Protein AF-A0A7S1LXS3-F1 (afdb_monomer_lite)

Organism: Alexandrium catenella (NCBI:txid2925)

Radius of gyration: 29.18 Å; chains: 1; bounding box: 90×49×64 Å

Structure (mmCIF, N/CA/C/O backbone):
data_AF-A0A7S1LXS3-F1
#
_entry.id   AF-A0A7S1LXS3-F1
#
loop_
_atom_site.group_PDB
_atom_site.id
_atom_site.type_symbol
_atom_site.label_atom_id
_atom_site.label_alt_id
_atom_site.label_comp_id
_atom_site.label_asym_id
_atom_site.label_entity_id
_atom_site.label_seq_id
_atom_site.pdbx_PDB_ins_code
_atom_site.Cartn_x
_atom_site.Cartn_y
_atom_site.Cartn_z
_atom_site.occupancy
_atom_site.B_iso_or_equiv
_atom_site.auth_seq_id
_atom_site.auth_comp_id
_atom_site.auth_asym_id
_atom_site.auth_atom_id
_atom_site.pdbx_PDB_model_num
ATOM 1 N N . ALA A 1 1 ? 65.702 31.625 -36.432 1.00 46.66 1 ALA A N 1
ATOM 2 C CA . ALA A 1 1 ? 65.050 30.668 -35.519 1.00 46.66 1 ALA A CA 1
ATOM 3 C C . ALA A 1 1 ? 63.544 30.899 -35.584 1.00 46.66 1 ALA A C 1
ATOM 5 O O . ALA A 1 1 ? 63.055 31.851 -34.993 1.00 46.66 1 ALA A O 1
ATOM 6 N N . GLN A 1 2 ? 62.835 30.126 -36.407 1.00 44.94 2 GLN A N 1
ATOM 7 C CA . GLN A 1 2 ? 61.384 30.228 -36.585 1.00 44.94 2 GLN A CA 1
ATOM 8 C C . GLN A 1 2 ? 60.759 28.997 -35.925 1.00 44.94 2 GLN A C 1
ATOM 10 O O . GLN A 1 2 ? 61.077 27.874 -36.306 1.00 44.94 2 GLN A O 1
ATOM 15 N N . ALA A 1 3 ? 59.942 29.205 -34.894 1.00 46.69 3 ALA A N 1
ATOM 16 C CA . ALA A 1 3 ? 59.250 28.138 -34.185 1.00 46.69 3 ALA A CA 1
ATOM 17 C C . ALA A 1 3 ? 57.925 27.834 -34.900 1.00 46.69 3 ALA A C 1
ATOM 19 O O . ALA A 1 3 ? 56.972 28.610 -34.821 1.00 46.69 3 ALA A O 1
ATOM 20 N N . THR A 1 4 ? 57.867 26.712 -35.615 1.00 53.91 4 THR A N 1
ATOM 21 C CA . THR A 1 4 ? 56.625 26.144 -36.140 1.00 53.91 4 THR A CA 1
ATOM 22 C C . THR A 1 4 ? 55.892 25.434 -35.003 1.00 53.91 4 THR A C 1
A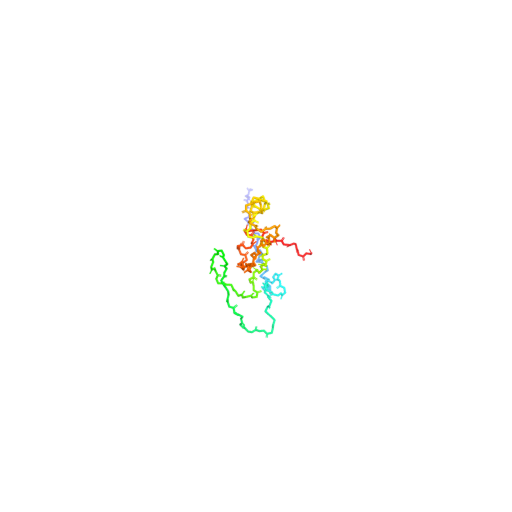TOM 24 O O . THR A 1 4 ? 56.245 24.338 -34.576 1.00 53.91 4 THR A O 1
ATOM 27 N N . TRP A 1 5 ? 54.855 26.076 -34.478 1.00 47.31 5 TRP A N 1
ATOM 28 C CA . TRP A 1 5 ? 53.879 25.448 -33.595 1.00 47.31 5 TRP A CA 1
ATOM 29 C C . TRP A 1 5 ? 53.006 24.520 -34.446 1.00 47.31 5 TRP A C 1
ATOM 31 O O . TRP A 1 5 ? 51.993 24.920 -35.014 1.00 47.31 5 TRP A O 1
ATOM 41 N N . ALA A 1 6 ? 53.422 23.263 -34.592 1.00 51.53 6 ALA A N 1
ATOM 42 C CA . ALA A 1 6 ? 52.544 22.235 -35.129 1.00 51.53 6 ALA A CA 1
ATOM 43 C C . ALA A 1 6 ? 51.344 22.103 -34.178 1.00 51.53 6 ALA A C 1
ATOM 45 O O . ALA A 1 6 ? 51.501 21.726 -33.016 1.00 51.53 6 ALA A O 1
ATOM 46 N N . ARG A 1 7 ? 50.150 22.471 -34.658 1.00 51.09 7 ARG A N 1
ATOM 47 C CA . ARG A 1 7 ? 48.884 22.183 -33.979 1.00 51.09 7 ARG A CA 1
ATOM 48 C C . ARG A 1 7 ? 48.810 20.673 -33.763 1.00 51.09 7 ARG A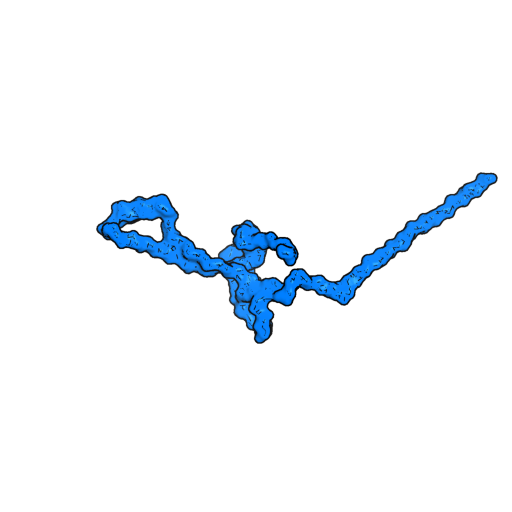 C 1
ATOM 50 O O . ARG A 1 7 ? 48.664 19.926 -34.722 1.00 51.09 7 ARG A O 1
ATOM 57 N N . ALA A 1 8 ? 48.951 20.240 -32.516 1.00 55.12 8 ALA A N 1
ATOM 58 C CA . ALA A 1 8 ? 48.637 18.877 -32.132 1.00 55.12 8 ALA A CA 1
ATOM 59 C C . ALA A 1 8 ? 47.120 18.698 -32.267 1.00 55.12 8 ALA A C 1
ATOM 61 O O . ALA A 1 8 ? 46.352 19.319 -31.529 1.00 55.12 8 ALA A O 1
ATOM 62 N N . ASP A 1 9 ? 46.697 17.898 -33.242 1.00 56.22 9 ASP A N 1
ATOM 63 C CA . ASP A 1 9 ? 45.311 17.456 -33.350 1.00 56.22 9 ASP A CA 1
ATOM 64 C C . ASP A 1 9 ? 44.916 16.713 -32.057 1.00 56.22 9 ASP A C 1
ATOM 66 O O . ASP A 1 9 ? 45.672 15.849 -31.594 1.00 56.22 9 ASP A O 1
ATOM 70 N N . PRO A 1 10 ? 43.760 17.021 -31.436 1.00 59.47 10 PRO A N 1
ATOM 71 C CA . PRO A 1 10 ? 43.288 16.271 -30.282 1.00 59.47 10 PRO A CA 1
ATOM 72 C C . PRO A 1 10 ? 43.022 14.810 -30.684 1.00 59.47 10 PRO A C 1
ATOM 74 O O . PRO A 1 10 ? 42.565 14.549 -31.803 1.00 59.47 10 PRO A O 1
ATOM 77 N N . PRO A 1 11 ? 43.290 13.834 -29.797 1.00 54.88 11 PRO A N 1
ATOM 78 C CA . PRO A 1 11 ? 43.037 12.434 -30.099 1.00 54.88 11 PRO A CA 1
ATOM 79 C C . PRO A 1 11 ? 41.555 12.251 -30.423 1.00 54.88 11 PRO A C 1
ATOM 81 O O . PRO A 1 11 ? 40.690 12.618 -29.629 1.00 54.88 11 PRO A O 1
ATOM 84 N N . ARG A 1 12 ? 41.291 11.692 -31.613 1.00 54.06 12 ARG A N 1
ATOM 85 C CA . ARG A 1 12 ? 39.965 11.281 -32.087 1.00 54.06 12 ARG A CA 1
ATOM 86 C C . ARG A 1 12 ? 39.179 10.650 -30.942 1.00 54.06 12 ARG A C 1
ATOM 88 O O . ARG A 1 12 ? 39.584 9.614 -30.411 1.00 54.06 12 ARG A O 1
ATOM 95 N N . GLU A 1 13 ? 38.062 11.285 -30.597 1.00 54.50 13 GLU A N 1
ATOM 96 C CA . GLU A 1 13 ? 37.052 10.752 -29.694 1.00 54.50 13 GLU A CA 1
ATOM 97 C C . GLU A 1 13 ? 36.747 9.307 -30.092 1.00 54.50 13 GLU A C 1
ATOM 99 O O . GLU A 1 13 ? 36.323 9.019 -31.214 1.00 54.50 13 GLU A O 1
ATOM 104 N N . GLN A 1 14 ? 37.026 8.379 -29.182 1.00 53.19 14 GLN A N 1
ATOM 105 C CA . GLN A 1 14 ? 36.640 6.994 -29.374 1.00 53.19 14 GLN A CA 1
ATOM 106 C C . GLN A 1 14 ? 35.107 6.939 -29.406 1.00 53.19 14 GLN A C 1
ATOM 108 O O . GLN A 1 14 ? 34.475 7.412 -28.457 1.00 53.19 14 GLN A O 1
ATOM 113 N N . PRO A 1 15 ? 34.476 6.361 -30.443 1.00 59.12 15 PRO A N 1
ATOM 114 C CA . PRO A 1 15 ? 33.055 6.086 -30.375 1.00 59.12 15 PRO A CA 1
ATOM 115 C C . PRO A 1 15 ? 32.853 5.077 -29.245 1.00 59.12 15 PRO A C 1
ATOM 117 O O . PRO A 1 15 ? 33.380 3.963 -29.294 1.00 59.12 15 PRO A O 1
ATOM 120 N N . PHE A 1 16 ? 32.130 5.481 -28.198 1.00 61.53 16 PHE A N 1
ATOM 121 C CA . PHE A 1 16 ? 31.693 4.572 -27.143 1.00 61.53 16 PHE A CA 1
ATOM 122 C C . PHE A 1 16 ? 31.141 3.296 -27.794 1.00 61.53 16 PHE A C 1
ATOM 124 O O . PHE A 1 16 ? 30.298 3.410 -28.692 1.00 61.53 16 PHE A O 1
ATOM 131 N N . PRO A 1 17 ? 31.588 2.092 -27.391 1.00 61.81 17 PRO A N 1
ATOM 132 C CA . PRO A 1 17 ? 31.076 0.866 -27.975 1.00 61.81 17 PRO A CA 1
ATOM 133 C C . PRO A 1 17 ? 29.570 0.823 -27.721 1.00 61.81 17 PRO A C 1
ATOM 135 O O . PRO A 1 17 ? 29.119 0.754 -26.574 1.00 61.81 17 PRO A O 1
ATOM 138 N N . LEU A 1 18 ? 28.788 0.919 -28.798 1.00 62.31 18 LEU A N 1
ATOM 139 C CA . LEU A 1 18 ? 27.345 0.754 -28.733 1.00 62.31 18 LEU A CA 1
ATOM 140 C C . LEU A 1 18 ? 27.083 -0.622 -28.104 1.00 62.31 18 LEU A C 1
ATOM 142 O O . LEU A 1 18 ? 27.623 -1.620 -28.590 1.00 62.31 18 LEU A O 1
ATOM 146 N N . PRO A 1 19 ? 26.310 -0.712 -27.009 1.00 63.09 19 PRO A N 1
ATOM 147 C CA . PRO A 1 19 ? 26.069 -1.987 -26.360 1.00 63.09 19 PRO A CA 1
ATOM 148 C C . PRO A 1 19 ? 25.380 -2.927 -27.354 1.00 63.09 19 PRO A C 1
ATOM 150 O O . PRO A 1 19 ? 24.250 -2.683 -27.769 1.00 63.09 19 PRO A O 1
ATOM 153 N N . ALA A 1 20 ? 26.057 -4.023 -27.707 1.00 64.88 20 ALA A N 1
ATOM 154 C CA . ALA A 1 20 ? 25.593 -5.034 -28.663 1.00 64.88 20 ALA A CA 1
ATOM 155 C C . ALA A 1 20 ? 24.306 -5.774 -28.226 1.00 64.88 20 ALA A C 1
ATOM 157 O O . ALA A 1 20 ? 23.778 -6.603 -28.962 1.00 64.88 20 ALA A O 1
ATOM 158 N N . ALA A 1 21 ? 23.781 -5.484 -27.031 1.00 73.12 21 ALA A N 1
ATOM 159 C CA . ALA A 1 21 ? 22.549 -6.049 -26.502 1.00 73.12 21 ALA A CA 1
ATOM 160 C C . ALA A 1 21 ? 21.800 -5.023 -25.638 1.00 73.12 21 ALA A C 1
ATOM 162 O O . ALA A 1 21 ? 22.383 -4.372 -24.769 1.00 73.12 21 ALA A O 1
ATOM 163 N N . MET A 1 22 ? 20.482 -4.910 -25.836 1.00 84.38 22 MET A N 1
ATOM 164 C CA . MET A 1 22 ? 19.632 -4.050 -25.008 1.00 84.38 22 MET A CA 1
ATOM 165 C C . MET A 1 22 ? 19.673 -4.486 -23.531 1.00 84.38 22 MET A C 1
ATOM 167 O O . MET A 1 22 ? 19.451 -5.665 -23.230 1.00 84.38 22 MET A O 1
ATOM 171 N N . PRO A 1 23 ? 19.897 -3.561 -22.578 1.00 86.31 23 PRO A N 1
ATOM 172 C CA . PRO A 1 23 ? 20.051 -3.919 -21.176 1.00 86.31 23 PRO A CA 1
ATOM 173 C C . PRO A 1 23 ? 18.718 -4.366 -20.559 1.00 86.31 23 PRO A C 1
ATOM 175 O O . PRO A 1 23 ? 17.773 -3.587 -20.427 1.00 86.31 23 PRO A O 1
ATOM 178 N N . SER A 1 24 ? 18.654 -5.616 -20.092 1.00 89.69 24 SER A N 1
ATOM 179 C CA . SER A 1 24 ? 17.548 -6.106 -19.262 1.00 89.69 24 SER A CA 1
ATOM 180 C C . SER A 1 24 ? 17.932 -6.101 -17.785 1.00 89.69 24 SER A C 1
ATOM 182 O O . SER A 1 24 ? 18.802 -6.846 -17.338 1.00 89.69 24 SER A O 1
ATOM 184 N N . LYS A 1 25 ? 17.244 -5.276 -16.985 1.00 88.69 25 LYS A N 1
ATOM 185 C CA . LYS A 1 25 ? 17.489 -5.196 -15.535 1.00 88.69 25 LYS A CA 1
ATOM 186 C C . LYS A 1 25 ? 16.995 -6.432 -14.772 1.00 88.69 25 LYS A C 1
ATOM 188 O O . LYS A 1 25 ? 17.539 -6.759 -13.721 1.00 88.69 25 LYS A O 1
ATOM 193 N N . ARG A 1 26 ? 15.906 -7.068 -15.219 1.00 89.75 26 ARG A N 1
ATOM 194 C CA . ARG A 1 26 ? 15.228 -8.160 -14.495 1.00 89.75 26 ARG A CA 1
ATOM 195 C C . ARG A 1 26 ? 14.845 -9.264 -15.469 1.00 89.75 26 ARG A C 1
ATOM 197 O O . ARG A 1 26 ? 14.107 -8.989 -16.407 1.00 89.75 26 ARG A O 1
ATOM 204 N N . ARG A 1 27 ? 15.206 -10.516 -15.165 1.00 91.25 27 ARG A N 1
ATOM 205 C CA . ARG A 1 27 ? 14.847 -11.704 -15.970 1.00 91.25 27 ARG A CA 1
ATOM 206 C C . ARG A 1 27 ? 13.341 -11.819 -16.266 1.00 91.25 27 ARG A C 1
ATOM 208 O O . ARG A 1 27 ? 12.965 -12.289 -17.328 1.00 91.25 27 ARG A O 1
ATOM 215 N N . ASN A 1 28 ? 12.476 -11.372 -15.349 1.00 90.44 28 ASN A N 1
ATOM 216 C CA . ASN A 1 28 ? 11.014 -11.398 -15.508 1.00 90.44 28 ASN A CA 1
ATOM 217 C C . ASN A 1 28 ? 10.404 -10.090 -16.060 1.00 90.44 28 ASN A C 1
ATOM 219 O O . ASN A 1 28 ? 9.190 -9.893 -15.981 1.00 90.44 28 ASN A O 1
ATOM 223 N N . ASN A 1 29 ? 11.219 -9.140 -16.530 1.00 90.00 29 ASN A N 1
ATOM 224 C CA . ASN A 1 29 ? 10.792 -7.808 -16.988 1.00 90.00 29 ASN A CA 1
ATOM 225 C C . ASN A 1 29 ? 9.954 -7.017 -15.954 1.00 90.00 29 ASN A C 1
ATOM 227 O O . ASN A 1 29 ? 9.251 -6.064 -16.291 1.00 90.00 29 ASN A O 1
ATOM 231 N N . GLY A 1 30 ? 10.010 -7.403 -14.672 1.00 91.50 30 GLY A N 1
ATOM 232 C CA . GLY A 1 30 ? 9.253 -6.781 -13.588 1.00 91.50 30 GLY A CA 1
ATOM 233 C C . GLY A 1 30 ? 7.760 -7.124 -13.543 1.00 91.50 30 GLY A C 1
ATOM 234 O O . GLY A 1 30 ? 7.005 -6.344 -12.963 1.00 91.50 30 GLY A O 1
ATOM 235 N N . ARG A 1 31 ? 7.326 -8.246 -14.134 1.00 93.19 31 ARG A N 1
ATOM 236 C CA . ARG A 1 31 ? 5.934 -8.732 -14.076 1.00 93.19 31 ARG A CA 1
ATOM 237 C C . ARG A 1 31 ? 5.860 -10.261 -14.002 1.00 93.19 31 ARG A C 1
ATOM 239 O O . ARG A 1 31 ? 6.765 -10.941 -14.470 1.00 93.19 31 ARG A O 1
ATOM 246 N N . SER A 1 32 ? 4.766 -10.804 -13.474 1.00 91.62 32 SER A N 1
ATOM 247 C CA . SER A 1 32 ? 4.524 -12.256 -13.368 1.00 91.62 32 SER A CA 1
ATOM 248 C C . SER A 1 32 ? 3.775 -12.841 -14.577 1.00 91.62 32 SER A C 1
ATOM 250 O O . SER A 1 32 ? 2.811 -13.586 -14.414 1.00 91.62 32 SER A O 1
ATOM 252 N N . LYS A 1 33 ? 4.180 -12.471 -15.796 1.00 90.75 33 LYS A N 1
ATOM 253 C CA . LYS A 1 33 ? 3.521 -12.913 -17.034 1.00 90.75 33 LYS A CA 1
ATOM 254 C C . LYS A 1 33 ? 4.325 -14.050 -17.668 1.00 90.75 33 LYS A C 1
ATOM 256 O O . LYS A 1 33 ? 5.229 -13.789 -18.458 1.00 90.75 33 LYS A O 1
ATOM 261 N N . HIS A 1 34 ? 3.997 -15.285 -17.306 1.00 89.31 34 HIS A N 1
ATOM 262 C CA . HIS A 1 34 ? 4.599 -16.502 -17.861 1.00 89.31 34 HIS A CA 1
ATOM 263 C C . HIS A 1 34 ? 3.550 -17.261 -18.684 1.00 89.31 34 HIS A C 1
ATOM 265 O O . HIS A 1 34 ? 2.425 -17.417 -18.214 1.00 89.31 34 HIS A O 1
ATOM 271 N N . GLY A 1 35 ? 3.890 -17.669 -19.916 1.00 89.25 35 GLY A N 1
ATOM 272 C CA . GLY A 1 35 ? 3.018 -18.483 -20.783 1.00 89.25 35 GLY A CA 1
ATOM 273 C C . GLY A 1 35 ? 1.673 -17.849 -21.169 1.00 89.25 35 GLY A C 1
ATOM 274 O O . GLY A 1 35 ? 0.724 -18.564 -21.459 1.00 89.25 35 GLY A O 1
ATOM 275 N N . ARG A 1 36 ? 1.544 -16.514 -21.115 1.00 90.38 36 ARG A N 1
ATOM 276 C CA . ARG A 1 36 ? 0.284 -15.788 -21.378 1.00 90.38 36 ARG A CA 1
ATOM 277 C C . ARG A 1 36 ? 0.519 -14.598 -22.297 1.00 90.38 36 ARG A C 1
ATOM 279 O O . ARG A 1 36 ? 1.536 -13.924 -22.155 1.00 90.38 36 ARG A O 1
ATOM 286 N N . GLY A 1 37 ? -0.439 -14.296 -23.176 1.00 89.94 37 GLY A N 1
ATOM 287 C CA . GLY A 1 37 ? -0.373 -13.182 -24.135 1.00 89.94 37 GLY A CA 1
ATOM 288 C C . GLY A 1 37 ? -0.882 -11.845 -23.588 1.00 89.94 37 GLY A C 1
ATOM 289 O O . GLY A 1 37 ? -0.189 -10.836 -23.683 1.00 89.94 37 GLY A O 1
ATOM 290 N N . HIS A 1 38 ? -2.037 -11.817 -22.928 1.00 89.50 38 HIS A N 1
ATOM 291 C CA . HIS A 1 38 ? -2.621 -10.606 -22.345 1.00 89.50 38 HIS A CA 1
ATOM 292 C C . HIS A 1 38 ? -3.133 -10.888 -20.932 1.00 89.50 38 HIS A C 1
ATOM 294 O O . HIS A 1 38 ? -3.496 -12.014 -20.602 1.00 89.50 38 HIS A O 1
ATOM 300 N N . THR A 1 39 ? -3.130 -9.867 -20.079 1.00 91.31 39 THR A N 1
ATOM 301 C CA . THR A 1 39 ? -3.604 -9.967 -18.695 1.00 91.31 39 THR A CA 1
ATOM 302 C C . THR A 1 39 ? -4.548 -8.826 -18.408 1.00 91.31 39 THR A C 1
ATOM 304 O O . THR A 1 39 ? -4.252 -7.698 -18.797 1.00 91.31 39 THR A O 1
ATOM 307 N N . ALA A 1 40 ? -5.620 -9.107 -17.667 1.00 92.00 40 ALA A N 1
ATOM 308 C CA . ALA A 1 40 ? -6.586 -8.099 -17.260 1.00 92.00 40 ALA A CA 1
ATOM 309 C C . ALA A 1 40 ? -5.910 -6.850 -16.674 1.00 92.00 40 ALA A C 1
ATOM 311 O O . ALA A 1 40 ? -4.923 -6.916 -15.926 1.00 92.00 40 ALA A O 1
ATOM 312 N N . ILE A 1 41 ? -6.468 -5.709 -17.044 1.00 94.75 41 ILE A N 1
ATOM 313 C CA . ILE A 1 41 ? -6.022 -4.398 -16.611 1.00 94.75 41 ILE A CA 1
ATOM 314 C C . ILE A 1 41 ? -6.721 -4.046 -15.301 1.00 94.75 41 ILE A C 1
ATOM 316 O O . ILE A 1 41 ? -7.877 -4.392 -15.078 1.00 94.75 41 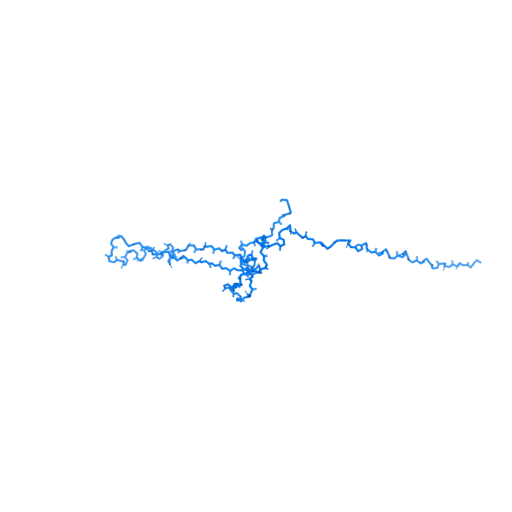ILE A O 1
ATOM 320 N N . LEU A 1 42 ? -6.005 -3.343 -14.434 1.00 94.12 42 LEU A N 1
ATOM 321 C CA . LEU A 1 42 ? -6.509 -2.821 -13.178 1.00 94.12 42 LEU A CA 1
ATOM 322 C C . LEU A 1 42 ? -6.163 -1.334 -13.055 1.00 94.12 42 LEU A C 1
ATOM 324 O O . LEU A 1 42 ? -5.234 -0.838 -13.697 1.00 94.12 42 LEU A O 1
ATOM 328 N N . ARG A 1 43 ? -6.910 -0.616 -12.219 1.00 95.19 43 ARG A N 1
ATOM 329 C CA . ARG A 1 43 ? -6.678 0.798 -11.922 1.00 95.19 43 ARG A CA 1
ATOM 330 C C . ARG A 1 43 ? -6.025 0.944 -10.552 1.00 95.19 43 ARG A C 1
ATOM 332 O O . ARG A 1 43 ? -6.383 0.243 -9.611 1.00 95.19 43 ARG A O 1
ATOM 339 N N . CYS A 1 44 ? -5.023 1.815 -10.466 1.00 95.00 44 CYS A N 1
ATOM 340 C CA . CYS A 1 44 ? -4.372 2.151 -9.199 1.00 95.00 44 CYS A CA 1
ATOM 341 C C . CYS A 1 44 ? -5.370 2.832 -8.252 1.00 95.00 44 CYS A C 1
ATOM 343 O O . CYS A 1 44 ? -6.050 3.761 -8.677 1.00 95.00 44 CYS A O 1
ATOM 345 N N . SER A 1 45 ? -5.395 2.446 -6.975 1.00 93.94 45 SER A N 1
ATOM 346 C CA . SER A 1 45 ? -6.290 3.029 -5.966 1.00 93.94 45 SER A CA 1
ATOM 347 C C . SER A 1 45 ? -6.061 4.528 -5.727 1.00 93.94 45 SER A C 1
ATOM 349 O O . SER A 1 45 ? -7.005 5.227 -5.397 1.00 93.94 45 SER A O 1
ATOM 351 N N . ASN A 1 46 ? -4.832 5.033 -5.913 1.00 92.75 46 ASN A N 1
ATOM 352 C CA . ASN A 1 46 ? -4.505 6.431 -5.591 1.00 92.75 46 ASN A CA 1
ATOM 353 C C . ASN A 1 46 ? -4.519 7.356 -6.810 1.00 92.75 46 ASN A C 1
ATOM 355 O O . ASN A 1 46 ? -4.955 8.491 -6.722 1.00 92.75 46 ASN A O 1
ATOM 359 N N . CYS A 1 47 ? -3.980 6.893 -7.939 1.00 93.75 47 CYS A N 1
ATOM 360 C CA . CYS A 1 47 ? -3.750 7.744 -9.110 1.00 93.75 47 CYS A CA 1
ATOM 361 C C . CYS A 1 47 ? -4.550 7.307 -10.341 1.00 93.75 47 CYS A C 1
ATOM 363 O O . CYS A 1 47 ? -4.216 7.748 -11.436 1.00 93.75 47 CYS A O 1
ATOM 365 N N . SER A 1 48 ? -5.457 6.326 -10.191 1.00 94.25 48 SER A N 1
ATOM 366 C CA . SER A 1 48 ? -6.316 5.734 -11.241 1.00 94.25 48 SER A CA 1
ATOM 367 C C . SER A 1 48 ? -5.613 5.299 -12.542 1.00 94.25 48 SER A C 1
ATOM 369 O O . SER A 1 48 ? -6.248 4.906 -13.524 1.00 94.25 48 SER A O 1
ATOM 371 N N . ARG A 1 49 ? -4.274 5.265 -12.545 1.00 94.44 49 ARG A N 1
ATOM 372 C CA . ARG A 1 49 ? -3.455 4.843 -13.682 1.00 94.44 49 ARG A CA 1
ATOM 373 C C . ARG A 1 49 ? -3.742 3.385 -14.027 1.00 94.44 49 ARG A C 1
ATOM 375 O O . ARG A 1 49 ? -3.803 2.526 -13.145 1.00 94.44 49 ARG A O 1
ATOM 382 N N . THR A 1 50 ? -3.844 3.124 -15.323 1.00 95.00 50 THR A N 1
ATOM 383 C CA . THR A 1 50 ? -3.945 1.797 -15.931 1.00 95.00 50 THR A CA 1
ATOM 384 C C . THR A 1 50 ? -2.677 0.983 -15.672 1.00 95.00 50 THR A C 1
ATOM 386 O O . THR A 1 50 ? -1.584 1.378 -16.081 1.00 95.00 50 THR A O 1
ATOM 389 N N . VAL A 1 51 ? -2.791 -0.158 -14.994 1.00 93.81 51 VAL A N 1
ATOM 390 C CA . VAL A 1 51 ? -1.670 -1.070 -14.721 1.00 93.81 51 VAL A CA 1
ATOM 391 C C . VAL A 1 51 ? -2.128 -2.509 -14.962 1.00 93.81 51 VAL A C 1
ATOM 393 O O . VAL A 1 51 ? -3.204 -2.886 -14.504 1.00 93.81 51 VAL A O 1
ATOM 396 N N . PRO A 1 52 ? -1.339 -3.361 -15.637 1.00 94.88 52 PRO A N 1
ATOM 397 C CA . PRO A 1 52 ? -1.704 -4.765 -15.777 1.00 94.88 52 PRO A CA 1
ATOM 398 C C . PRO A 1 52 ? -1.685 -5.464 -14.413 1.00 94.88 52 PRO A C 1
ATOM 400 O O . PRO A 1 52 ? -0.810 -5.204 -13.576 1.00 94.88 52 PRO A O 1
ATOM 403 N N . LYS A 1 53 ? -2.613 -6.403 -14.207 1.00 93.12 53 LYS A N 1
ATOM 404 C CA . LYS A 1 53 ? -2.770 -7.167 -12.957 1.00 93.12 53 LYS A CA 1
ATOM 405 C C . LYS A 1 53 ? -1.467 -7.807 -12.464 1.00 93.12 53 LYS A C 1
ATOM 407 O O . LYS A 1 53 ? -1.290 -7.925 -11.254 1.00 93.12 53 LYS A O 1
ATOM 412 N N . ASP A 1 54 ? -0.565 -8.186 -13.364 1.00 93.06 54 ASP A N 1
ATOM 413 C CA . ASP A 1 54 ? 0.701 -8.871 -13.051 1.00 93.06 54 ASP A CA 1
ATOM 414 C C . ASP A 1 54 ? 1.853 -7.935 -12.663 1.00 93.06 54 ASP A C 1
ATOM 416 O O . ASP A 1 54 ? 2.875 -8.384 -12.145 1.00 93.06 54 ASP A O 1
ATOM 420 N N . LYS A 1 55 ? 1.719 -6.634 -12.942 1.00 93.38 55 LYS A N 1
ATOM 421 C CA . LYS A 1 55 ? 2.697 -5.602 -12.553 1.00 93.38 55 LYS A CA 1
ATOM 422 C C . LYS A 1 55 ? 2.236 -4.813 -11.329 1.00 93.38 55 LYS A C 1
ATOM 424 O O . LYS A 1 55 ? 3.046 -4.170 -10.666 1.00 93.38 55 LYS A O 1
ATOM 429 N N . ALA A 1 56 ? 0.935 -4.822 -11.058 1.00 95.31 56 ALA A N 1
ATOM 430 C CA . ALA A 1 56 ? 0.349 -4.062 -9.973 1.00 95.31 56 ALA A CA 1
ATOM 431 C C . ALA A 1 56 ? 0.775 -4.612 -8.605 1.00 95.31 56 ALA A C 1
ATOM 433 O O . ALA A 1 56 ? 0.754 -5.822 -8.358 1.00 95.31 56 ALA A O 1
ATOM 434 N N . ILE A 1 57 ? 1.135 -3.708 -7.698 1.00 95.12 57 ILE A N 1
ATOM 435 C CA . ILE A 1 57 ? 1.569 -4.057 -6.347 1.00 95.12 57 ILE A CA 1
ATOM 436 C C . ILE A 1 57 ? 0.318 -4.176 -5.491 1.00 95.12 57 ILE A C 1
ATOM 438 O O . ILE A 1 57 ? -0.342 -3.182 -5.198 1.00 95.12 57 ILE A O 1
ATOM 442 N N . LYS A 1 58 ? -0.022 -5.410 -5.125 1.00 93.44 58 LYS A N 1
ATOM 443 C CA . LYS A 1 58 ? -1.207 -5.725 -4.325 1.00 93.44 58 LYS A CA 1
ATOM 444 C C . LYS A 1 58 ? -0.795 -5.852 -2.863 1.00 93.44 58 LYS A C 1
ATOM 446 O O . LYS A 1 58 ? 0.191 -6.527 -2.545 1.00 93.44 58 LYS A O 1
ATOM 451 N N . ARG A 1 59 ? -1.537 -5.197 -1.978 1.00 94.00 59 ARG A N 1
ATOM 452 C CA . ARG A 1 59 ? -1.396 -5.314 -0.525 1.00 94.00 59 ARG A CA 1
ATOM 453 C C . ARG A 1 59 ? -2.772 -5.536 0.065 1.00 94.00 59 ARG A C 1
ATOM 455 O O . ARG A 1 59 ? -3.683 -4.756 -0.186 1.00 94.00 59 ARG A O 1
ATOM 462 N N . PHE A 1 60 ? -2.912 -6.614 0.820 1.00 94.06 60 PHE A N 1
ATOM 463 C CA . PHE A 1 60 ? -4.112 -6.840 1.601 1.00 94.06 60 PHE A CA 1
ATOM 464 C C . PHE A 1 60 ? -3.928 -6.127 2.934 1.00 94.06 60 PHE A C 1
ATOM 466 O O . PHE A 1 60 ? -2.995 -6.424 3.675 1.00 94.06 60 PHE A O 1
ATOM 473 N N . GLN A 1 61 ? -4.748 -5.115 3.174 1.00 93.06 61 GLN A N 1
ATOM 474 C CA . GLN A 1 61 ? -4.756 -4.362 4.413 1.00 93.06 61 GLN A CA 1
ATOM 475 C C . GLN A 1 61 ? -5.942 -4.849 5.229 1.00 93.06 61 GLN A C 1
ATOM 477 O O . GLN A 1 61 ? -7.090 -4.662 4.831 1.00 93.06 61 GLN A O 1
ATOM 482 N N . VAL A 1 62 ? -5.633 -5.486 6.354 1.00 94.44 62 VAL A N 1
ATOM 483 C CA . VAL A 1 62 ? -6.607 -5.790 7.397 1.00 94.44 62 VAL A CA 1
ATOM 484 C C . VAL A 1 62 ? -6.440 -4.714 8.449 1.00 94.44 62 VAL A C 1
ATOM 486 O O . VAL A 1 62 ? -5.383 -4.618 9.074 1.00 94.44 62 VAL A O 1
ATOM 489 N N . ARG A 1 63 ? -7.446 -3.863 8.596 1.00 93.00 63 ARG A N 1
ATOM 490 C CA . ARG A 1 63 ? -7.463 -2.818 9.619 1.00 93.00 63 ARG A CA 1
ATOM 491 C C . ARG A 1 63 ? -8.708 -2.986 10.458 1.00 93.00 63 ARG A C 1
ATOM 493 O O . ARG A 1 63 ? -9.753 -3.347 9.932 1.00 93.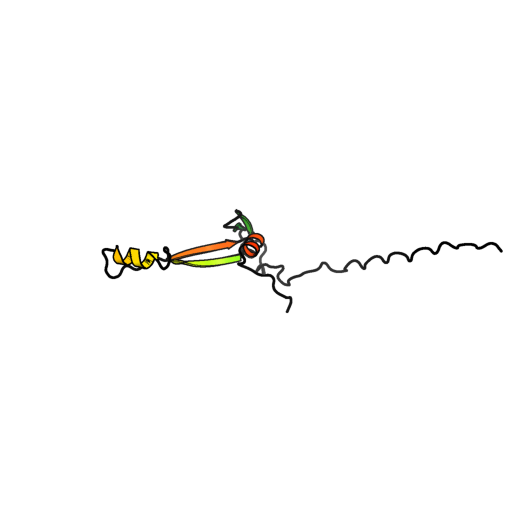00 63 ARG A O 1
ATOM 500 N N . ASN A 1 64 ? -8.606 -2.727 11.753 1.00 91.75 64 ASN A N 1
ATOM 501 C CA . ASN A 1 64 ? -9.815 -2.547 12.545 1.00 91.75 64 ASN A CA 1
ATOM 502 C C . ASN A 1 64 ? -10.541 -1.298 12.029 1.00 91.75 64 ASN A C 1
ATOM 504 O O . ASN A 1 64 ? -9.893 -0.376 11.527 1.00 91.75 64 ASN A O 1
ATOM 508 N N . MET A 1 65 ? -11.871 -1.287 12.116 1.00 91.19 65 MET A N 1
ATOM 509 C CA . MET A 1 65 ? -12.668 -0.124 11.715 1.00 91.19 65 MET A CA 1
ATOM 510 C C . MET A 1 65 ? -12.305 1.131 12.524 1.00 91.19 65 MET A C 1
ATOM 512 O O . MET A 1 65 ? -12.368 2.236 11.999 1.00 91.19 65 MET A O 1
ATOM 516 N N . VAL A 1 66 ? -11.882 0.929 13.773 1.00 92.12 66 VAL A N 1
ATOM 517 C CA . VAL A 1 66 ? -11.570 1.977 14.745 1.00 92.12 66 VAL A CA 1
ATOM 518 C C . VAL A 1 66 ? -10.144 1.789 15.271 1.00 92.12 66 VAL A C 1
ATOM 520 O O . VAL A 1 66 ? -9.645 0.657 15.371 1.00 92.12 66 VAL A O 1
ATOM 523 N N . ASP A 1 67 ? -9.477 2.893 15.594 1.00 91.31 67 ASP A N 1
ATOM 524 C CA . ASP A 1 67 ? -8.169 2.917 16.243 1.00 91.31 67 ASP A CA 1
ATOM 525 C C . ASP A 1 67 ? -8.210 2.294 17.651 1.00 91.31 67 ASP A C 1
ATOM 527 O O . ASP A 1 67 ? -9.264 2.011 18.214 1.00 91.31 67 ASP A O 1
ATOM 531 N N . ALA A 1 68 ? -7.040 2.016 18.222 1.00 89.69 68 ALA A N 1
ATOM 532 C CA . ALA A 1 68 ? -6.962 1.315 19.499 1.00 89.69 68 ALA A CA 1
ATOM 533 C C . ALA A 1 68 ? -7.473 2.144 20.692 1.00 89.69 68 ALA A C 1
ATOM 535 O O . ALA A 1 68 ? -7.968 1.552 21.650 1.00 89.69 68 ALA A O 1
ATOM 536 N N . SER A 1 69 ? -7.378 3.479 20.648 1.00 91.88 69 SER A N 1
ATOM 537 C CA . SER A 1 69 ? -7.889 4.349 21.716 1.00 91.88 69 SER A CA 1
ATOM 538 C C . SER A 1 69 ? -9.408 4.317 21.748 1.00 91.88 69 SER A C 1
ATOM 540 O O . SER A 1 69 ? -9.976 3.909 22.761 1.00 91.88 69 SER A O 1
ATOM 542 N N . SER A 1 70 ? -10.050 4.627 20.622 1.00 92.38 70 SER A N 1
ATOM 543 C CA . SER A 1 70 ? -11.510 4.718 20.555 1.00 92.38 70 SER A CA 1
ATOM 544 C C . SER A 1 70 ? -12.215 3.363 20.659 1.00 92.38 70 SER A C 1
ATOM 546 O O . SER A 1 70 ? -13.413 3.298 20.915 1.00 92.38 70 SER A O 1
ATOM 548 N N . GLN A 1 71 ? -11.489 2.245 20.536 1.00 90.38 71 GLN A N 1
ATOM 549 C CA . GLN A 1 71 ? -12.035 0.924 20.861 1.00 90.38 71 GLN A CA 1
ATOM 550 C C . GLN A 1 71 ? -12.445 0.772 22.332 1.00 90.38 71 GLN A C 1
ATOM 552 O O . GLN A 1 71 ? -13.300 -0.067 22.608 1.00 90.38 71 GLN A O 1
ATOM 557 N N . ARG A 1 72 ? -11.829 1.504 23.271 1.00 88.62 72 ARG A N 1
ATOM 558 C CA . ARG A 1 72 ? -12.230 1.466 24.688 1.00 88.62 72 ARG A CA 1
ATOM 559 C C . ARG A 1 72 ? -13.536 2.223 24.893 1.00 88.62 72 ARG A C 1
ATOM 561 O O . ARG A 1 72 ? -14.496 1.618 25.356 1.00 88.62 72 ARG A O 1
ATOM 568 N N . ASP A 1 73 ? -13.599 3.451 24.387 1.00 92.00 73 ASP A N 1
ATOM 569 C CA . ASP A 1 73 ? -14.786 4.309 24.474 1.00 92.00 73 ASP A CA 1
ATOM 570 C C . ASP A 1 73 ? -16.022 3.634 23.857 1.00 92.00 73 ASP A C 1
ATOM 572 O O . ASP A 1 73 ? -17.109 3.652 24.426 1.00 92.00 73 ASP A O 1
ATOM 576 N N . ILE A 1 74 ? -15.855 2.950 22.717 1.00 91.38 74 ILE A N 1
ATOM 577 C CA . ILE A 1 74 ? -16.956 2.224 22.064 1.00 91.38 74 ILE A CA 1
ATOM 578 C C . ILE A 1 74 ? -17.419 1.015 22.882 1.00 91.38 74 ILE A C 1
ATOM 580 O O . ILE A 1 74 ? -18.606 0.704 22.867 1.00 91.38 74 ILE A O 1
ATOM 584 N N . ARG A 1 75 ? -16.516 0.312 23.576 1.00 89.00 75 ARG A N 1
ATOM 585 C CA . ARG A 1 75 ? -16.905 -0.829 24.422 1.00 89.00 75 ARG A CA 1
ATOM 586 C C . ARG A 1 75 ? -17.662 -0.362 25.661 1.00 89.00 75 ARG A C 1
ATOM 588 O O . ARG A 1 75 ? -18.667 -0.976 25.995 1.00 89.00 75 ARG A O 1
ATOM 595 N N . GLU A 1 76 ? -17.224 0.726 26.288 1.00 88.94 76 GLU A N 1
ATOM 596 C CA . GLU A 1 76 ? -17.908 1.333 27.440 1.00 88.94 76 GLU A CA 1
ATOM 597 C C . GLU A 1 76 ? -19.283 1.899 27.060 1.00 88.94 76 GLU A C 1
ATOM 599 O O . GLU A 1 76 ? -20.245 1.733 27.804 1.00 88.94 76 GLU A O 1
ATOM 604 N N . ALA A 1 77 ? -19.401 2.503 25.873 1.00 91.25 77 ALA A N 1
ATOM 605 C CA . ALA A 1 77 ? -20.669 3.011 25.352 1.00 91.25 77 ALA A CA 1
ATOM 606 C C . ALA A 1 77 ? -21.590 1.919 24.770 1.00 91.25 77 ALA A C 1
ATOM 608 O O . ALA A 1 77 ? -22.743 2.200 24.432 1.00 91.25 77 ALA A O 1
ATOM 609 N N . SER A 1 78 ? -21.108 0.683 24.597 1.00 89.31 78 SER A N 1
ATOM 610 C CA . SER A 1 78 ? -21.909 -0.395 24.016 1.00 89.31 78 SER A CA 1
ATOM 611 C C . SER A 1 78 ? -22.821 -1.043 25.056 1.00 89.31 78 SER A C 1
ATOM 613 O O . SER A 1 78 ? -22.406 -1.370 26.160 1.00 89.31 78 SER A O 1
ATOM 615 N N . VAL A 1 79 ? -24.075 -1.290 24.669 1.00 92.19 79 VAL A N 1
ATOM 616 C CA . VAL A 1 79 ? -25.064 -1.985 25.514 1.00 92.19 79 VAL A CA 1
ATOM 617 C C . VAL A 1 79 ? -24.695 -3.466 25.719 1.00 92.19 79 VAL A C 1
ATOM 619 O O . VAL A 1 79 ? -25.093 -4.087 26.701 1.00 92.19 79 VAL A O 1
ATOM 622 N N . TYR A 1 80 ? -23.920 -4.045 24.797 1.00 89.69 80 TYR A N 1
ATOM 623 C CA . TYR A 1 80 ? -23.507 -5.447 24.839 1.00 89.69 80 TYR A CA 1
ATOM 624 C C . TYR A 1 80 ? -22.175 -5.620 25.575 1.00 89.69 80 TYR A C 1
ATOM 626 O O . TYR A 1 80 ? -21.174 -5.015 25.204 1.00 89.69 80 TYR A O 1
ATOM 634 N N . SER A 1 81 ? -22.122 -6.547 26.536 1.00 80.50 81 SER A N 1
ATOM 635 C CA . SER A 1 81 ? -20.913 -6.827 27.331 1.00 80.50 81 SER A CA 1
ATOM 636 C C . SER A 1 81 ? -19.728 -7.371 26.518 1.00 80.50 81 SER A C 1
ATOM 638 O O . SER A 1 81 ? -18.578 -7.246 26.930 1.00 80.50 81 SER A O 1
ATOM 640 N N . THR A 1 82 ? -19.986 -7.980 25.356 1.00 82.31 82 THR A N 1
ATOM 641 C CA . THR A 1 82 ? -18.971 -8.598 24.485 1.00 82.31 82 THR A CA 1
ATOM 642 C C . THR A 1 82 ? -19.147 -8.174 23.025 1.00 82.31 82 THR A C 1
ATOM 644 O O . THR A 1 82 ? -19.335 -8.990 22.125 1.00 82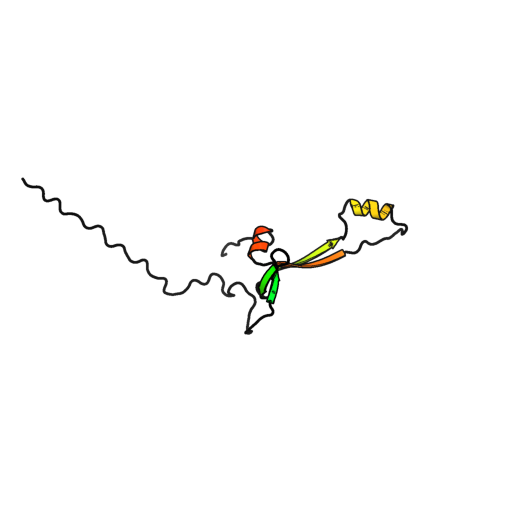.31 82 THR A O 1
ATOM 647 N N . PHE A 1 83 ? -19.080 -6.870 22.751 1.00 83.31 83 PHE A N 1
ATOM 648 C CA . PHE A 1 83 ? -19.132 -6.374 21.375 1.00 83.31 83 PHE A CA 1
ATOM 649 C C . PHE A 1 83 ? -17.779 -6.517 20.650 1.00 83.31 83 PHE A C 1
ATOM 651 O O . PHE A 1 83 ? -16.781 -5.879 20.999 1.00 83.31 83 PHE A O 1
ATOM 658 N N . MET A 1 84 ? -17.739 -7.345 19.601 1.00 83.81 84 MET A N 1
ATOM 659 C CA . MET A 1 84 ? -16.569 -7.483 18.727 1.00 83.81 84 MET A CA 1
ATOM 660 C C . MET A 1 84 ? -16.645 -6.495 17.560 1.00 83.81 84 MET A C 1
ATOM 662 O O . MET A 1 84 ? -17.516 -6.606 16.699 1.00 83.81 84 MET A O 1
ATOM 666 N N . LEU A 1 85 ? -15.692 -5.560 17.483 1.00 87.69 85 LEU A N 1
ATOM 667 C CA . LEU A 1 85 ? -15.634 -4.624 16.360 1.00 87.69 85 LEU A CA 1
ATOM 668 C C . LEU A 1 85 ? -15.213 -5.327 15.054 1.00 87.69 85 LEU A C 1
ATOM 670 O O . LEU A 1 85 ? -14.208 -6.052 15.041 1.00 87.69 85 LEU A O 1
ATOM 674 N N . PRO A 1 86 ? -15.915 -5.078 13.933 1.00 91.19 86 PRO A N 1
ATOM 675 C CA . PRO A 1 86 ? -15.570 -5.657 12.644 1.00 91.19 86 PRO A CA 1
ATOM 676 C C . PRO A 1 86 ? -14.254 -5.095 12.085 1.00 91.19 86 PRO A C 1
ATOM 678 O O . PRO A 1 86 ? -13.832 -3.967 12.366 1.00 91.19 86 PRO A O 1
ATOM 681 N N . LYS A 1 87 ? -13.609 -5.901 11.236 1.00 93.88 87 LYS A N 1
ATOM 682 C CA . LYS A 1 87 ? -12.380 -5.535 10.523 1.00 93.88 87 LYS A CA 1
ATOM 683 C C . LYS A 1 87 ? -12.692 -5.129 9.086 1.00 93.88 87 LYS A C 1
ATOM 685 O O . LYS A 1 87 ? -13.492 -5.765 8.407 1.00 93.88 87 LYS A O 1
ATOM 690 N N . LEU A 1 88 ? -12.004 -4.099 8.611 1.00 94.44 88 LEU A N 1
ATOM 691 C CA . LEU A 1 88 ? -11.984 -3.669 7.223 1.00 94.44 88 LEU A CA 1
ATOM 692 C C . LEU A 1 88 ? -10.949 -4.483 6.447 1.00 94.44 88 LEU A C 1
ATOM 694 O O . LEU A 1 88 ? -9.747 -4.445 6.734 1.00 94.44 88 LEU A O 1
ATOM 698 N N . TYR A 1 89 ? -11.433 -5.190 5.432 1.00 95.25 89 TYR A N 1
ATOM 699 C CA . TYR A 1 89 ? -10.627 -5.984 4.516 1.00 95.25 89 TYR A CA 1
ATOM 700 C C . TYR A 1 89 ? -10.501 -5.249 3.187 1.00 95.25 89 TYR A C 1
ATOM 702 O O . TYR A 1 89 ? -11.409 -5.265 2.359 1.00 95.25 89 TYR A O 1
ATOM 710 N N . MET A 1 90 ? -9.361 -4.599 2.965 1.00 93.75 90 MET A N 1
ATOM 711 C CA . MET A 1 90 ? -9.127 -3.810 1.758 1.00 93.75 90 MET A CA 1
ATOM 712 C C . MET A 1 90 ? -7.969 -4.380 0.951 1.00 93.75 90 MET A C 1
ATOM 714 O O . MET A 1 90 ? -6.822 -4.433 1.402 1.00 93.75 90 MET A O 1
ATOM 718 N N . LYS A 1 91 ? -8.244 -4.767 -0.296 1.00 92.69 91 LYS A N 1
ATOM 719 C CA . LYS A 1 91 ? -7.201 -5.144 -1.252 1.00 92.69 91 LYS A CA 1
ATOM 720 C C . LYS A 1 91 ? -6.740 -3.911 -2.019 1.00 92.69 91 LYS A C 1
ATOM 722 O O . LYS A 1 91 ? -7.227 -3.625 -3.109 1.00 92.69 91 LYS A O 1
ATOM 727 N N . MET A 1 92 ? -5.769 -3.207 -1.456 1.00 94.50 92 MET A N 1
ATOM 728 C CA . MET A 1 92 ? -5.180 -2.033 -2.089 1.00 94.50 92 MET A CA 1
ATOM 729 C C . MET A 1 92 ? -4.297 -2.442 -3.262 1.00 94.50 92 MET A C 1
ATOM 731 O O . MET A 1 92 ? -3.489 -3.378 -3.156 1.00 94.50 92 MET A O 1
ATOM 735 N N . VAL A 1 93 ? -4.433 -1.731 -4.383 1.00 95.81 93 VAL A N 1
ATOM 736 C CA . VAL A 1 93 ? -3.653 -2.018 -5.584 1.00 95.81 93 VAL A CA 1
ATOM 737 C C . VAL A 1 93 ? -3.009 -0.761 -6.140 1.00 95.81 93 VAL A C 1
ATOM 739 O O . VAL A 1 93 ? -3.674 0.205 -6.499 1.00 95.81 93 VAL A O 1
ATOM 742 N N . TYR A 1 94 ? -1.684 -0.797 -6.238 1.00 96.19 94 TYR A N 1
ATOM 743 C CA . TYR A 1 94 ? -0.874 0.362 -6.578 1.00 96.19 94 TYR A CA 1
ATOM 744 C C . TYR A 1 94 ? -0.140 0.192 -7.907 1.00 96.19 94 TYR A C 1
ATOM 746 O O . TYR A 1 94 ? 0.287 -0.906 -8.286 1.00 96.19 94 TYR A O 1
ATOM 754 N N . CYS A 1 95 ? 0.076 1.316 -8.591 1.00 95.56 95 CYS A N 1
ATOM 755 C CA . CYS A 1 95 ? 1.101 1.423 -9.620 1.00 95.56 95 CYS A CA 1
ATOM 756 C C . CYS A 1 95 ? 2.499 1.485 -8.976 1.00 95.56 95 CYS A C 1
ATOM 758 O O . CYS A 1 95 ? 2.643 1.749 -7.781 1.00 95.56 95 CYS A O 1
ATOM 760 N N . VAL A 1 96 ? 3.546 1.256 -9.773 1.00 94.06 96 VAL A N 1
ATOM 761 C CA . VAL A 1 96 ? 4.933 1.244 -9.273 1.00 94.06 96 VAL A CA 1
ATOM 762 C C . VAL A 1 96 ? 5.327 2.597 -8.667 1.00 94.06 96 VAL A C 1
ATOM 764 O O . VAL A 1 96 ? 5.953 2.624 -7.614 1.00 94.06 96 VAL A O 1
ATOM 767 N N . SER A 1 97 ? 4.906 3.707 -9.280 1.00 94.50 97 SER A N 1
ATOM 768 C CA . SER A 1 97 ? 5.211 5.062 -8.804 1.00 94.50 97 SER A CA 1
ATOM 769 C C . SER A 1 97 ? 4.589 5.345 -7.433 1.00 94.50 97 SER A C 1
ATOM 771 O O . SER A 1 97 ? 5.303 5.710 -6.502 1.00 94.50 97 SER A O 1
ATOM 773 N N . CYS A 1 98 ? 3.284 5.093 -7.267 1.00 95.44 98 CYS A N 1
ATOM 774 C CA . CYS A 1 98 ? 2.597 5.288 -5.987 1.00 95.44 98 CYS A CA 1
ATOM 775 C C . CYS A 1 98 ? 3.153 4.379 -4.890 1.00 95.44 98 CYS A C 1
ATOM 777 O O . CYS A 1 98 ? 3.252 4.795 -3.741 1.00 95.44 98 CYS A O 1
ATOM 779 N N . ALA A 1 99 ? 3.543 3.151 -5.232 1.00 95.88 99 ALA A N 1
ATOM 780 C CA . ALA A 1 99 ? 4.102 2.232 -4.251 1.00 95.88 99 ALA A CA 1
ATOM 781 C C . ALA A 1 99 ? 5.483 2.666 -3.732 1.00 95.88 99 ALA A C 1
ATOM 783 O O . ALA A 1 99 ? 5.796 2.394 -2.574 1.00 95.88 99 ALA A O 1
ATOM 784 N N . ILE A 1 100 ? 6.295 3.330 -4.561 1.00 96.31 100 ILE A N 1
ATOM 785 C CA . ILE A 1 100 ? 7.589 3.887 -4.140 1.00 96.31 100 ILE A CA 1
ATOM 786 C C . ILE A 1 100 ? 7.365 5.146 -3.299 1.00 96.31 100 ILE A C 1
ATOM 788 O O . ILE A 1 100 ? 7.911 5.244 -2.203 1.00 96.31 100 ILE A O 1
ATOM 792 N N . HIS A 1 101 ? 6.509 6.065 -3.759 1.00 95.44 101 HIS A N 1
ATOM 793 C CA . HIS A 1 101 ? 6.205 7.299 -3.028 1.00 95.44 101 HIS A CA 1
ATOM 794 C C . HIS A 1 101 ? 5.583 7.017 -1.649 1.00 95.44 101 HIS A C 1
ATOM 796 O O . HIS A 1 101 ? 6.013 7.562 -0.639 1.00 95.44 101 HIS A O 1
ATOM 802 N N . GLY A 1 102 ? 4.644 6.068 -1.581 1.00 93.25 102 GLY A N 1
ATOM 803 C CA . GLY A 1 102 ? 4.036 5.604 -0.331 1.00 93.25 102 GLY A CA 1
ATOM 804 C C . GLY A 1 102 ? 4.929 4.689 0.514 1.00 93.25 102 GLY A C 1
ATOM 805 O O . GLY A 1 102 ? 4.441 4.105 1.477 1.00 93.25 102 GLY A O 1
ATOM 806 N N . ARG A 1 103 ? 6.209 4.507 0.149 1.00 94.50 103 ARG A N 1
ATOM 807 C CA . ARG A 1 103 ? 7.195 3.664 0.858 1.00 94.50 103 ARG A CA 1
ATOM 808 C C . ARG A 1 103 ? 6.749 2.207 1.078 1.00 94.50 103 ARG A C 1
ATOM 810 O O . ARG A 1 103 ? 7.268 1.512 1.948 1.00 94.50 103 ARG A O 1
ATOM 817 N N . ILE A 1 104 ? 5.829 1.718 0.246 1.00 93.38 104 ILE A N 1
ATOM 818 C CA . ILE A 1 104 ? 5.316 0.339 0.269 1.00 93.38 104 ILE A CA 1
ATOM 819 C C . ILE A 1 104 ? 6.353 -0.624 -0.320 1.00 93.38 104 ILE A C 1
ATOM 821 O O . ILE A 1 104 ? 6.474 -1.773 0.112 1.00 93.38 104 ILE A O 1
ATOM 825 N N . VAL A 1 105 ? 7.089 -0.168 -1.336 1.00 93.94 105 VAL A N 1
ATOM 826 C CA . VAL A 1 105 ? 8.189 -0.897 -1.979 1.00 93.94 105 VAL A CA 1
ATOM 827 C C . VAL A 1 105 ? 9.434 -0.019 -1.975 1.00 93.94 105 VAL A C 1
ATOM 829 O O . VAL A 1 105 ? 9.350 1.181 -2.217 1.00 93.94 105 VAL A O 1
ATOM 832 N N . ARG A 1 106 ? 10.593 -0.631 -1.721 1.00 94.50 106 ARG A N 1
ATOM 833 C CA . ARG A 1 106 ? 11.902 0.033 -1.693 1.00 94.50 106 ARG A CA 1
ATOM 834 C C . ARG A 1 106 ? 12.814 -0.504 -2.795 1.00 94.50 106 ARG A C 1
ATOM 836 O O . ARG A 1 106 ? 12.617 -1.621 -3.287 1.00 94.50 106 ARG A O 1
ATOM 843 N N . VAL A 1 107 ? 13.796 0.301 -3.199 1.00 93.12 107 VAL A N 1
ATOM 844 C CA . VAL A 1 107 ? 14.862 -0.142 -4.107 1.00 93.12 107 VAL A CA 1
ATOM 845 C C . VAL A 1 107 ? 15.687 -1.209 -3.389 1.00 93.12 107 VAL A C 1
ATOM 847 O O . VAL A 1 107 ? 15.963 -1.089 -2.201 1.00 93.12 107 VAL A O 1
ATOM 850 N N . ARG A 1 108 ? 16.033 -2.278 -4.108 1.00 92.75 108 ARG A N 1
ATOM 851 C CA . ARG A 1 108 ? 16.859 -3.378 -3.603 1.00 92.75 108 ARG A CA 1
ATOM 852 C C . ARG A 1 108 ? 18.174 -3.400 -4.361 1.00 92.75 108 ARG A C 1
ATOM 854 O O . ARG A 1 108 ? 18.187 -3.047 -5.546 1.00 92.75 108 ARG A O 1
ATOM 861 N N . ASN A 1 109 ? 19.232 -3.837 -3.687 1.00 92.94 109 ASN A N 1
ATOM 862 C CA . ASN A 1 109 ? 20.505 -4.094 -4.338 1.00 92.94 109 ASN A CA 1
ATOM 863 C C . ASN A 1 109 ? 20.386 -5.297 -5.299 1.00 92.94 109 ASN A C 1
ATOM 865 O O . ASN A 1 109 ? 19.381 -6.012 -5.296 1.00 92.94 109 ASN A O 1
ATOM 869 N N . LYS A 1 110 ? 21.373 -5.486 -6.179 1.00 86.88 110 LYS A N 1
ATOM 870 C CA . LYS A 1 110 ? 21.367 -6.575 -7.176 1.00 86.88 110 LYS A CA 1
ATOM 871 C C . LYS A 1 110 ? 21.640 -7.958 -6.561 1.00 86.88 110 LYS A C 1
ATOM 873 O O . LYS A 1 110 ? 21.282 -8.953 -7.183 1.00 86.88 110 LYS A O 1
ATOM 878 N N . LYS A 1 111 ? 22.277 -7.991 -5.392 1.00 76.81 111 LYS A N 1
ATOM 879 C CA . LYS A 1 111 ? 22.632 -9.195 -4.639 1.00 76.81 111 LYS A CA 1
ATOM 880 C C . LYS A 1 111 ? 21.644 -9.386 -3.499 1.00 76.81 111 LYS A C 1
ATOM 882 O O . LYS A 1 111 ? 21.388 -8.372 -2.809 1.00 76.81 111 LYS A O 1
#

Foldseek 3Di:
DDDDPDPDDDPPDDDDPDPPDDDDPDPCSQFPDDPDDAADWDAAPPPRDIDGPGNKDKDWDKAFPDDPVVVVVCCVVDPDVDDDGDIDTDTGIHHPVVCVVVVVDDDDDPD

Sequence (111 aa):
AQATWARADPPREQPFPLPAAMPSKRRNNGRSKHGRGHTAILRCSNCSRTVPKDKAIKRFQVRNMVDASSQRDIREASVYSTFMLPKLYMKMVYCVSCAIHGRIVRVRNKK

Secondary structure (DSSP, 8-state):
--------PPP-PPP----SS---S-TTTTS---S-S---EEE-TTT--EEETTTSEEEEEEEESS-TTHHHHHHHT-SSTT-PPPEEEEEEEE-HHHHHHTTSS------

InterPro domains:
  IPR000892 Small ribosomal subunit protein eS26 [PF0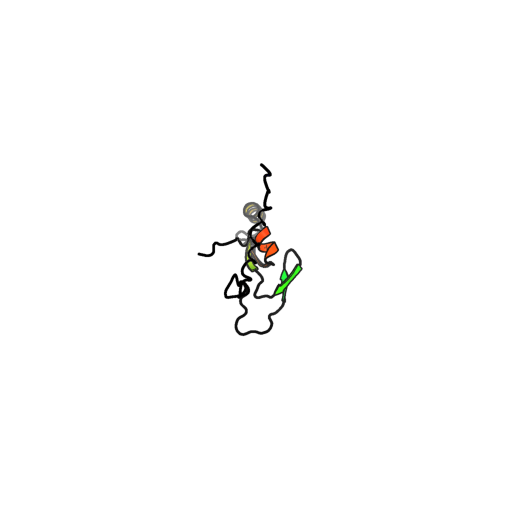1283] (22-110)
  IPR000892 Small ribosomal subunit protein eS26 [PTHR12538] (22-110)
  IPR038551 Ribosomal protein eS26 superfamily [G3DSA:3.30.1740.20] (22-111)
  IPR047864 Ribosomal protein eS26, conserved site [PS00733] (94-101)

pLDDT: mean 85.01, std 14.69, range [44.94, 96.31]